Protein AF-A0A527PA29-F1 (afdb_monomer_lite)

Radius of gyration: 15.69 Å; chains: 1; bounding box: 33×26×49 Å

Sequence (66 aa):
MANLIIAERRQAMLAVEICDQGAGMVPEMMDRAFEPYFTTRPNRGGTELGLAVLAMPARNDEPSAS

Secondary structure (DSSP, 8-state):
-PPEEEEEEETTEEEEEEE--S----HHHHTTTTSTT--SSTTS-S-S-HHHHHTSPP--------

pLDDT: mean 78.47, std 12.54, range [47.59, 94.31]

Structure (mmCIF, N/CA/C/O backbone):
data_AF-A0A527PA29-F1
#
_entry.id   AF-A0A527PA29-F1
#
loop_
_atom_site.group_PDB
_atom_site.id
_atom_site.type_symbol
_atom_site.label_atom_id
_atom_site.label_alt_id
_atom_site.label_comp_id
_atom_site.label_asym_id
_atom_site.label_entity_id
_atom_site.label_seq_id
_atom_site.pdbx_PDB_ins_code
_atom_site.Cartn_x
_atom_site.Cartn_y
_atom_site.Cartn_z
_atom_site.occupancy
_atom_site.B_iso_or_equiv
_atom_site.auth_seq_id
_atom_site.auth_comp_id
_atom_site.auth_asym_id
_atom_site.auth_atom_id
_atom_site.pdbx_PDB_model_num
ATOM 1 N N . MET A 1 1 ? -3.973 16.879 -11.946 1.00 49.00 1 MET A N 1
ATOM 2 C CA . MET A 1 1 ? -4.470 15.489 -11.877 1.00 49.00 1 MET A CA 1
ATOM 3 C C . MET A 1 1 ? -4.712 15.194 -10.415 1.00 49.00 1 MET A C 1
ATOM 5 O O . MET A 1 1 ? -3.794 15.391 -9.630 1.00 49.00 1 MET A O 1
ATOM 9 N N . ALA A 1 2 ? -5.960 14.928 -10.036 1.00 52.72 2 ALA A N 1
ATOM 10 C CA . ALA A 1 2 ? -6.348 14.841 -8.634 1.00 52.72 2 ALA A CA 1
ATOM 11 C C . ALA A 1 2 ? -6.076 13.426 -8.120 1.00 52.72 2 ALA A C 1
ATOM 13 O O . ALA A 1 2 ? -6.653 12.471 -8.629 1.00 52.72 2 ALA A O 1
ATOM 14 N N . ASN A 1 3 ? -5.209 13.312 -7.118 1.00 68.56 3 ASN A N 1
ATOM 15 C CA . ASN A 1 3 ? -5.152 12.119 -6.284 1.00 68.56 3 ASN A CA 1
ATOM 16 C C . ASN A 1 3 ? -6.313 12.236 -5.297 1.00 68.56 3 ASN A C 1
ATOM 18 O O . ASN A 1 3 ? -6.429 13.256 -4.612 1.00 68.56 3 ASN A O 1
ATOM 22 N N . LEU A 1 4 ? -7.194 11.240 -5.261 1.00 74.19 4 LEU A N 1
ATOM 23 C CA . LEU A 1 4 ? -8.303 11.235 -4.318 1.00 74.19 4 LEU A CA 1
ATOM 24 C C . LEU A 1 4 ? -7.826 10.577 -3.026 1.00 74.19 4 LEU A C 1
ATOM 26 O O . LEU A 1 4 ? -7.354 9.443 -3.043 1.00 74.19 4 LEU A O 1
ATOM 30 N N . ILE A 1 5 ? -7.948 11.313 -1.923 1.00 85.12 5 ILE A N 1
ATOM 31 C CA . ILE A 1 5 ? -7.758 10.783 -0.577 1.00 85.12 5 ILE A CA 1
ATOM 32 C C . ILE A 1 5 ? -9.107 10.872 0.125 1.00 85.12 5 ILE A C 1
ATOM 34 O O . ILE A 1 5 ? -9.607 11.972 0.364 1.00 85.12 5 ILE A O 1
ATOM 38 N N . ILE A 1 6 ? -9.696 9.722 0.437 1.00 90.12 6 ILE A N 1
ATOM 39 C CA . ILE A 1 6 ? -10.894 9.634 1.274 1.00 90.12 6 ILE A CA 1
ATOM 40 C C . ILE A 1 6 ? -10.443 9.166 2.650 1.00 90.12 6 ILE A C 1
ATOM 42 O O . ILE A 1 6 ? -9.711 8.188 2.757 1.00 90.12 6 ILE A O 1
ATOM 46 N N . ALA A 1 7 ? -10.879 9.857 3.699 1.00 91.81 7 ALA A N 1
ATOM 47 C CA . ALA A 1 7 ? -10.671 9.432 5.075 1.00 91.81 7 ALA A CA 1
ATOM 48 C C . ALA A 1 7 ? -12.029 9.296 5.768 1.00 91.81 7 ALA A C 1
ATOM 50 O O . ALA A 1 7 ? -12.783 10.262 5.871 1.00 91.81 7 ALA A O 1
ATOM 51 N N . GLU A 1 8 ? -12.341 8.095 6.240 1.00 94.31 8 GLU A N 1
ATOM 52 C CA . GLU A 1 8 ? -13.607 7.755 6.880 1.00 94.31 8 GLU A CA 1
ATOM 53 C C . GLU A 1 8 ? -13.335 7.163 8.265 1.00 94.31 8 GLU A C 1
ATOM 55 O O . GLU A 1 8 ? -12.638 6.158 8.411 1.00 94.31 8 GLU A O 1
ATOM 60 N N . ARG A 1 9 ? -13.901 7.765 9.315 1.00 93.12 9 ARG A N 1
ATOM 61 C CA . ARG A 1 9 ? -13.863 7.166 10.654 1.00 93.12 9 ARG A CA 1
ATOM 62 C C . ARG A 1 9 ? -14.811 5.964 10.694 1.00 93.12 9 ARG A C 1
ATOM 64 O O . ARG A 1 9 ? -16.018 6.131 10.555 1.00 93.12 9 ARG A O 1
ATOM 71 N N . ARG A 1 10 ? -14.275 4.775 10.972 1.00 91.81 10 ARG A N 1
ATOM 72 C CA . ARG A 1 10 ? -15.026 3.525 11.154 1.00 91.81 10 ARG A CA 1
ATOM 73 C C . ARG A 1 10 ? -14.857 3.026 12.580 1.00 91.81 10 ARG A C 1
ATOM 75 O O . ARG A 1 10 ? -13.827 2.451 12.914 1.00 91.81 10 ARG A O 1
ATOM 82 N N . GLN A 1 11 ? -15.866 3.239 13.425 1.00 89.81 11 GLN A N 1
ATOM 83 C CA . GLN A 1 11 ? -15.821 2.869 14.848 1.00 89.81 11 GLN A CA 1
ATOM 84 C C . GLN A 1 11 ? -14.530 3.393 15.527 1.00 89.81 11 GLN A C 1
ATOM 86 O O . GLN A 1 11 ? -14.333 4.608 15.629 1.00 89.81 11 GLN A O 1
ATOM 91 N N . ALA A 1 12 ? -13.649 2.483 15.957 1.00 90.06 12 ALA A N 1
ATOM 92 C CA . ALA A 1 12 ? -12.372 2.769 16.609 1.00 90.06 12 ALA A CA 1
ATOM 93 C C . ALA A 1 12 ? -11.199 3.000 15.632 1.00 90.06 12 ALA A C 1
ATOM 95 O O . ALA A 1 12 ? -10.077 3.217 16.075 1.00 90.06 12 ALA A O 1
ATOM 96 N N . MET A 1 13 ? -11.432 2.964 14.318 1.00 85.94 13 MET A N 1
ATOM 97 C CA . MET A 1 13 ? -10.399 3.061 13.284 1.00 85.94 13 MET A CA 1
ATOM 98 C C . MET A 1 13 ? -10.649 4.237 12.330 1.00 85.94 13 MET A C 1
ATOM 100 O O . MET A 1 13 ? -11.763 4.753 12.214 1.00 85.94 13 MET A O 1
ATOM 104 N N . LEU A 1 14 ? -9.601 4.652 11.619 1.00 89.56 14 LEU A N 1
ATOM 105 C CA . LEU A 1 14 ? -9.683 5.571 10.486 1.00 89.56 14 LEU A CA 1
ATOM 106 C C . LEU A 1 14 ? -9.328 4.793 9.215 1.00 89.56 14 LEU A C 1
ATOM 108 O O . LEU A 1 14 ? -8.205 4.315 9.084 1.00 89.56 14 LEU A O 1
ATOM 112 N N . ALA A 1 15 ? -10.279 4.658 8.294 1.00 90.00 15 ALA A N 1
ATOM 113 C CA . ALA A 1 15 ? -10.040 4.102 6.970 1.00 90.00 15 ALA A CA 1
ATOM 114 C C . ALA A 1 15 ? -9.564 5.220 6.039 1.00 90.00 15 ALA A C 1
ATOM 116 O O . ALA A 1 15 ? -10.225 6.251 5.937 1.00 90.00 15 ALA A O 1
ATOM 117 N N . VAL A 1 16 ? -8.427 5.018 5.373 1.00 89.06 16 VAL A N 1
ATOM 118 C CA . VAL A 1 16 ? -7.888 5.954 4.380 1.00 89.06 16 VAL A CA 1
ATOM 119 C C . VAL A 1 16 ? -7.780 5.235 3.042 1.00 89.06 16 VAL A C 1
ATOM 121 O O . VAL A 1 16 ? -7.124 4.201 2.949 1.00 89.06 16 VAL A O 1
ATOM 124 N N . GLU A 1 17 ? -8.418 5.783 2.015 1.00 90.31 17 GLU A N 1
ATOM 125 C CA . GLU A 1 17 ? -8.337 5.307 0.636 1.00 90.31 17 GLU A CA 1
ATOM 126 C C . GLU A 1 17 ? -7.515 6.294 -0.189 1.00 90.31 17 GLU A C 1
ATOM 128 O O . GLU A 1 17 ? -7.767 7.500 -0.154 1.00 90.31 17 GLU A O 1
ATOM 133 N N . ILE A 1 18 ? -6.528 5.777 -0.920 1.00 88.62 18 ILE A N 1
ATOM 134 C CA . ILE A 1 18 ? -5.669 6.549 -1.817 1.00 88.62 18 ILE A CA 1
ATOM 135 C C . ILE A 1 18 ? -5.897 6.011 -3.225 1.00 88.62 18 ILE A C 1
ATOM 137 O O . ILE A 1 18 ? -5.624 4.842 -3.486 1.00 88.62 18 ILE A O 1
ATOM 141 N N . CYS A 1 19 ? -6.380 6.867 -4.123 1.00 90.06 19 CYS A N 1
ATOM 142 C CA . CYS A 1 19 ? -6.625 6.520 -5.517 1.00 90.06 19 CYS A CA 1
ATOM 143 C C . CYS A 1 19 ? -5.826 7.439 -6.448 1.00 90.06 19 CYS A C 1
ATOM 145 O O . CYS A 1 19 ? -5.867 8.671 -6.326 1.00 90.06 19 CYS A O 1
ATOM 147 N N . ASP A 1 20 ? -5.102 6.824 -7.381 1.00 87.31 20 ASP A N 1
ATOM 148 C CA . ASP A 1 20 ? -4.398 7.492 -8.468 1.00 87.31 20 ASP A CA 1
ATOM 149 C C . ASP A 1 20 ? -4.997 7.111 -9.831 1.00 87.31 20 ASP A C 1
ATOM 151 O O . ASP A 1 20 ? -5.700 6.116 -9.979 1.00 87.31 20 ASP A O 1
ATOM 155 N N . GLN A 1 21 ? -4.735 7.940 -10.841 1.00 90.19 21 GLN A N 1
ATOM 156 C CA . GLN A 1 21 ? -5.199 7.729 -12.220 1.00 90.19 21 GLN A CA 1
ATOM 157 C C . GLN A 1 21 ? -4.082 7.174 -13.122 1.00 90.19 21 GLN A C 1
ATOM 159 O O . GLN A 1 21 ? -4.062 7.432 -14.327 1.00 90.19 21 GLN A O 1
ATOM 164 N N . GLY A 1 22 ? -3.089 6.502 -12.537 1.00 86.62 22 GLY A N 1
ATOM 165 C CA . GLY A 1 22 ? -1.987 5.880 -13.253 1.00 86.62 22 GLY A CA 1
ATOM 166 C C . GLY A 1 22 ? -2.404 4.604 -13.984 1.00 86.62 22 GLY A C 1
ATOM 167 O O . GLY A 1 22 ? -3.565 4.209 -14.008 1.00 86.62 22 GLY A O 1
ATOM 168 N N . ALA A 1 23 ? -1.424 3.923 -14.579 1.00 89.19 23 ALA A N 1
ATOM 169 C CA . ALA A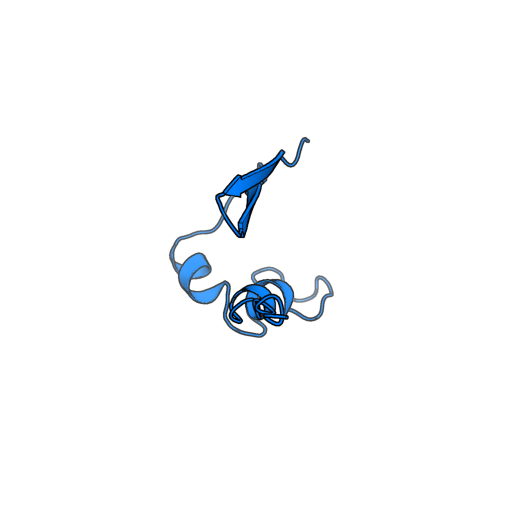 1 23 ? -1.650 2.688 -15.335 1.00 89.19 23 ALA A CA 1
ATOM 170 C C . ALA A 1 23 ? -2.086 1.484 -14.468 1.00 89.19 23 ALA A C 1
ATOM 172 O O . ALA A 1 23 ? -2.338 0.409 -15.007 1.00 89.19 23 ALA A O 1
ATOM 173 N N . GLY A 1 24 ? -2.155 1.651 -13.144 1.00 87.06 24 GLY A N 1
ATOM 174 C CA . GLY A 1 24 ? -2.402 0.572 -12.196 1.00 87.06 24 GLY A CA 1
ATOM 175 C C . GLY A 1 24 ? -1.226 -0.400 -12.075 1.00 87.06 24 GLY A C 1
ATOM 176 O O . GLY A 1 24 ? -0.104 -0.126 -12.511 1.00 87.06 24 GLY A O 1
ATOM 177 N N . MET A 1 25 ? -1.495 -1.546 -11.454 1.00 88.62 25 MET A N 1
ATOM 178 C CA . MET A 1 25 ? -0.547 -2.642 -11.260 1.00 88.62 25 MET A CA 1
ATOM 179 C C . MET A 1 25 ? -1.138 -3.920 -11.852 1.00 88.62 25 MET A C 1
ATOM 181 O O . MET A 1 25 ? -2.327 -4.190 -11.681 1.00 88.62 25 MET A O 1
ATOM 185 N N . VAL A 1 26 ? -0.316 -4.707 -12.547 1.00 92.00 26 VAL A N 1
ATOM 186 C CA . VAL A 1 26 ? -0.735 -6.045 -12.992 1.00 92.00 26 VAL A CA 1
ATOM 187 C C . VAL A 1 26 ? -0.836 -6.989 -11.785 1.00 92.00 26 VAL A C 1
ATOM 189 O O . VAL A 1 26 ? -0.129 -6.762 -10.795 1.00 92.00 26 VAL A O 1
ATOM 192 N N . PRO A 1 27 ? -1.684 -8.033 -11.832 1.00 88.44 27 PRO A N 1
ATOM 193 C CA . PRO A 1 27 ? -1.930 -8.915 -10.688 1.00 88.44 27 PRO A CA 1
ATOM 194 C C . PRO A 1 27 ? -0.652 -9.482 -10.057 1.00 88.44 27 PRO A C 1
ATOM 196 O O . PRO A 1 27 ? -0.490 -9.442 -8.843 1.00 88.44 27 PRO A O 1
ATOM 199 N N . GLU A 1 28 ? 0.319 -9.889 -10.873 1.00 87.69 28 GLU A N 1
ATOM 200 C CA . GLU A 1 28 ? 1.579 -10.483 -10.412 1.00 87.69 28 GLU A CA 1
ATOM 201 C C . GLU A 1 28 ? 2.460 -9.485 -9.642 1.00 87.69 28 GLU A C 1
ATOM 203 O O . GLU A 1 28 ? 3.301 -9.872 -8.831 1.00 87.69 28 GLU A O 1
ATOM 208 N N . MET A 1 29 ? 2.295 -8.183 -9.900 1.00 86.94 29 MET A N 1
ATOM 209 C CA . MET A 1 29 ? 2.978 -7.127 -9.150 1.00 86.94 29 MET A CA 1
ATOM 210 C C . MET A 1 29 ? 2.268 -6.821 -7.832 1.00 86.94 29 MET A C 1
ATOM 212 O O . MET A 1 29 ? 2.936 -6.406 -6.890 1.00 86.94 29 MET A O 1
ATOM 216 N N . MET A 1 30 ? 0.945 -7.008 -7.756 1.00 86.25 30 MET A N 1
ATOM 217 C CA . MET A 1 30 ? 0.166 -6.780 -6.533 1.00 86.25 30 MET A CA 1
ATOM 218 C C . MET A 1 30 ? 0.559 -7.763 -5.433 1.00 86.25 30 MET A C 1
ATOM 220 O O . MET A 1 30 ? 0.777 -7.344 -4.298 1.00 86.25 30 MET A O 1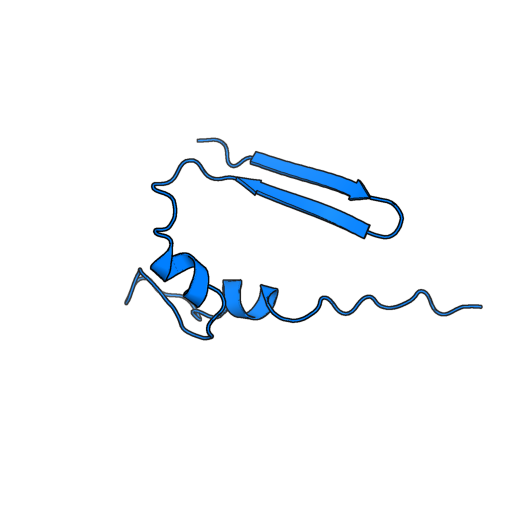
ATOM 224 N N . ASP A 1 31 ? 0.746 -9.035 -5.790 1.00 86.38 31 ASP A N 1
ATOM 225 C CA . ASP A 1 31 ? 1.147 -10.091 -4.850 1.00 86.38 31 ASP A CA 1
ATOM 226 C C . ASP A 1 31 ? 2.503 -9.804 -4.189 1.00 86.38 31 ASP A C 1
ATOM 228 O O . ASP A 1 31 ? 2.751 -10.176 -3.044 1.00 86.38 31 ASP A O 1
ATOM 232 N N . ARG A 1 32 ? 3.374 -9.095 -4.912 1.00 87.75 32 ARG A N 1
ATOM 233 C CA . ARG A 1 32 ? 4.747 -8.779 -4.507 1.00 87.75 32 ARG A CA 1
ATOM 234 C C . ARG A 1 32 ? 4.921 -7.350 -4.010 1.00 87.75 32 ARG A C 1
ATOM 236 O O . ARG A 1 32 ? 5.992 -6.999 -3.529 1.00 87.75 32 ARG A O 1
ATOM 243 N N . ALA A 1 33 ? 3.885 -6.515 -4.103 1.00 86.75 33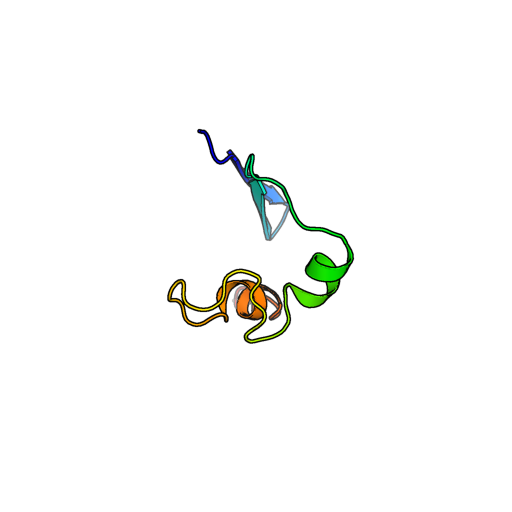 ALA A N 1
ATOM 244 C CA . ALA A 1 33 ? 3.952 -5.081 -3.816 1.00 86.75 33 ALA A CA 1
ATOM 245 C C . ALA A 1 33 ? 4.441 -4.773 -2.392 1.00 86.75 33 ALA A C 1
ATOM 247 O 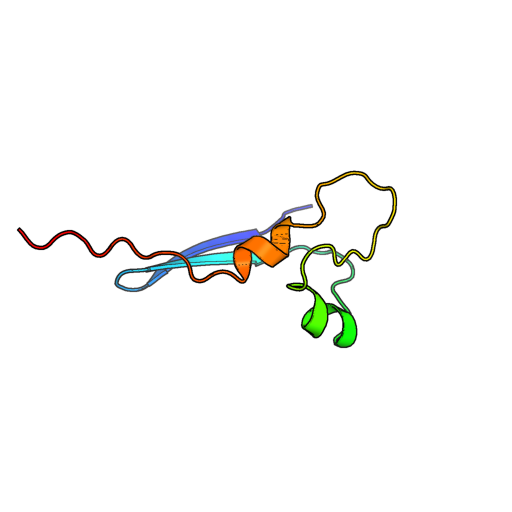O . ALA A 1 33 ? 5.024 -3.720 -2.143 1.00 86.75 33 ALA A O 1
ATOM 248 N N . PHE A 1 34 ? 4.202 -5.706 -1.473 1.00 86.44 34 PHE A N 1
ATOM 249 C CA . PHE A 1 34 ? 4.545 -5.615 -0.060 1.00 86.44 34 PHE A CA 1
ATOM 250 C C . PHE A 1 34 ? 5.857 -6.333 0.299 1.00 86.44 34 PHE A C 1
ATOM 252 O O . PHE A 1 34 ? 6.267 -6.306 1.459 1.00 86.44 34 PHE A O 1
ATOM 259 N N . GLU A 1 35 ? 6.536 -6.960 -0.669 1.00 87.94 35 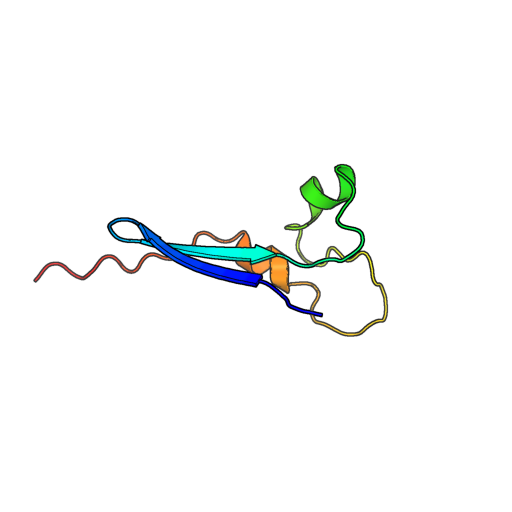GLU A N 1
ATOM 260 C CA . GLU A 1 35 ? 7.868 -7.531 -0.463 1.00 87.94 35 GLU A CA 1
ATOM 261 C C . GLU A 1 35 ? 8.884 -6.398 -0.216 1.00 87.94 35 GLU A C 1
ATOM 263 O O . GLU A 1 35 ? 8.931 -5.427 -0.981 1.00 87.94 35 GLU A O 1
ATOM 268 N N . PRO A 1 36 ? 9.731 -6.492 0.826 1.00 85.81 36 PRO A N 1
ATOM 269 C CA . PRO A 1 36 ? 10.818 -5.541 1.026 1.00 85.81 36 PRO A CA 1
ATOM 270 C C . PRO A 1 36 ? 11.698 -5.427 -0.223 1.00 85.81 36 PRO A C 1
ATOM 272 O O . PRO A 1 36 ? 12.104 -6.440 -0.791 1.00 85.81 36 PRO A O 1
ATOM 275 N N . TYR A 1 37 ? 12.023 -4.193 -0.615 1.00 83.19 37 TYR A N 1
ATOM 276 C CA . TYR A 1 37 ? 12.867 -3.867 -1.772 1.00 83.19 37 TYR A CA 1
ATOM 277 C C . TYR A 1 37 ? 12.266 -4.205 -3.145 1.00 83.19 37 TYR A C 1
ATOM 279 O O . TYR A 1 37 ? 12.940 -4.072 -4.166 1.00 83.19 37 TYR A O 1
ATOM 287 N N . PHE A 1 38 ? 11.001 -4.628 -3.223 1.00 84.75 38 PHE A N 1
ATOM 288 C CA . PHE A 1 38 ? 10.355 -4.808 -4.518 1.00 84.75 38 PHE A CA 1
ATOM 289 C C . PHE A 1 38 ? 10.096 -3.453 -5.193 1.00 84.75 38 PHE A C 1
ATOM 291 O O . PHE A 1 38 ? 9.524 -2.531 -4.610 1.00 84.75 38 PHE A O 1
ATOM 298 N N . THR A 1 39 ? 10.501 -3.337 -6.459 1.00 83.38 39 THR A N 1
ATOM 299 C CA . THR A 1 39 ? 10.299 -2.135 -7.271 1.00 83.38 39 THR A CA 1
ATOM 300 C C . THR A 1 39 ? 10.058 -2.491 -8.735 1.00 83.38 39 THR A C 1
ATOM 302 O O . THR A 1 39 ? 10.662 -3.407 -9.291 1.00 83.38 39 THR A O 1
ATOM 305 N N . THR A 1 40 ? 9.200 -1.716 -9.395 1.00 82.69 40 THR A N 1
ATOM 306 C CA . THR A 1 40 ? 9.025 -1.735 -10.858 1.00 82.69 40 THR A CA 1
ATOM 307 C C . THR A 1 40 ? 9.787 -0.593 -11.539 1.00 82.69 40 THR A C 1
ATOM 309 O O . THR A 1 40 ? 9.708 -0.420 -12.754 1.00 82.69 40 THR A O 1
ATOM 312 N N . ARG A 1 41 ? 10.526 0.215 -10.762 1.00 79.75 41 ARG A N 1
ATOM 313 C CA . ARG A 1 41 ? 11.245 1.415 -11.215 1.00 79.75 41 ARG A CA 1
ATOM 314 C C . ARG A 1 41 ? 12.694 1.411 -10.704 1.00 79.75 41 ARG A C 1
ATOM 316 O O . ARG A 1 41 ? 13.049 2.280 -9.902 1.00 79.75 41 ARG A O 1
ATOM 323 N N . PRO A 1 42 ? 13.537 0.468 -11.160 1.00 68.56 42 PRO A N 1
ATOM 324 C CA . PRO A 1 42 ? 14.938 0.428 -10.755 1.00 68.56 42 PRO A CA 1
ATOM 325 C C . PRO A 1 42 ? 15.638 1.748 -11.124 1.00 68.56 42 PRO A C 1
ATOM 327 O O . PRO A 1 42 ? 15.361 2.336 -12.170 1.00 68.56 42 PRO A O 1
ATOM 330 N N . ASN A 1 43 ? 16.545 2.219 -10.264 1.00 69.44 43 ASN A N 1
ATOM 331 C CA . ASN A 1 43 ? 17.374 3.424 -10.453 1.00 69.44 43 ASN A CA 1
ATOM 332 C C . ASN A 1 43 ? 16.657 4.786 -10.388 1.00 69.44 43 ASN A C 1
ATOM 334 O O . ASN A 1 43 ? 17.269 5.806 -10.706 1.00 69.44 43 ASN A O 1
ATOM 338 N N . ARG A 1 44 ? 15.390 4.854 -9.952 1.00 69.31 44 ARG A N 1
ATOM 339 C CA . ARG A 1 44 ? 14.673 6.138 -9.793 1.00 69.31 44 ARG A CA 1
ATOM 340 C C . ARG A 1 44 ? 14.822 6.800 -8.413 1.00 69.31 44 ARG A C 1
ATOM 342 O O . ARG A 1 44 ? 14.186 7.824 -8.180 1.00 69.31 44 ARG A O 1
ATOM 349 N N . GLY A 1 45 ? 15.684 6.253 -7.549 1.00 60.94 45 GLY A N 1
ATOM 350 C CA . GLY A 1 45 ? 15.926 6.723 -6.180 1.00 60.94 45 GLY A CA 1
ATOM 351 C C . GLY A 1 45 ? 14.783 6.385 -5.210 1.00 60.94 45 GLY A C 1
ATOM 352 O O . GLY A 1 45 ? 13.612 6.414 -5.579 1.00 60.94 45 GLY A O 1
ATOM 353 N N . GLY A 1 46 ? 15.126 6.052 -3.963 1.00 67.00 46 GLY A N 1
ATOM 354 C CA . GLY A 1 46 ? 14.188 5.636 -2.911 1.00 67.00 46 GLY A CA 1
ATOM 355 C C . GLY A 1 46 ? 14.740 4.467 -2.090 1.00 67.00 46 GLY A C 1
ATOM 356 O O . GLY A 1 46 ? 15.681 3.810 -2.517 1.00 67.00 46 GLY A O 1
ATOM 357 N N . THR A 1 47 ? 14.182 4.215 -0.904 1.00 68.25 47 THR A N 1
ATOM 358 C CA . THR A 1 47 ? 14.590 3.079 -0.049 1.00 68.25 47 THR A CA 1
ATOM 359 C C . THR A 1 47 ? 13.920 1.762 -0.434 1.00 68.25 47 THR A C 1
ATOM 361 O O . THR A 1 47 ? 14.277 0.733 0.118 1.00 68.25 47 THR A O 1
ATOM 364 N N . GLU A 1 48 ? 12.935 1.796 -1.342 1.00 74.00 48 GLU A N 1
ATOM 365 C CA . GLU A 1 48 ? 12.165 0.623 -1.803 1.00 74.00 48 GLU A CA 1
ATOM 366 C C . GLU A 1 48 ? 11.465 -0.141 -0.657 1.00 74.00 48 GLU A C 1
ATOM 368 O O . GLU A 1 48 ? 11.113 -1.309 -0.774 1.00 74.00 48 GLU A O 1
ATOM 373 N N . LEU A 1 49 ? 11.213 0.552 0.461 1.00 76.38 49 LEU A N 1
ATOM 374 C CA . LEU A 1 49 ? 10.566 0.001 1.657 1.00 76.38 49 LEU A CA 1
ATOM 375 C C . LEU A 1 49 ? 9.146 0.536 1.894 1.00 76.38 49 LEU A C 1
ATOM 377 O O . LEU A 1 49 ? 8.473 0.075 2.807 1.00 76.38 49 LEU A O 1
ATOM 381 N N . GLY A 1 50 ? 8.677 1.506 1.101 1.00 75.50 50 GLY A N 1
ATOM 382 C CA . GLY A 1 50 ? 7.443 2.251 1.387 1.00 75.50 50 GLY A CA 1
ATOM 383 C C . GLY A 1 50 ? 6.208 1.366 1.590 1.00 75.50 50 GLY A C 1
ATOM 384 O O . GLY A 1 50 ? 5.560 1.452 2.629 1.00 75.50 50 GLY A O 1
ATOM 385 N N . LEU A 1 51 ? 5.911 0.483 0.631 1.00 80.62 51 LEU A N 1
ATOM 386 C CA . LEU A 1 51 ? 4.784 -0.451 0.744 1.00 80.62 51 LEU A CA 1
ATOM 387 C C . LEU A 1 51 ? 5.074 -1.596 1.721 1.00 80.62 51 LEU A C 1
ATOM 389 O O . LEU A 1 51 ? 4.182 -2.000 2.457 1.00 80.62 51 LEU A O 1
ATOM 393 N N . ALA A 1 52 ? 6.321 -2.062 1.807 1.00 79.12 52 ALA A N 1
ATOM 394 C CA . ALA A 1 52 ? 6.707 -3.108 2.755 1.00 79.12 52 ALA A CA 1
ATOM 395 C C . ALA A 1 52 ? 6.461 -2.702 4.223 1.00 79.12 52 ALA A C 1
ATOM 397 O O . ALA A 1 52 ? 6.092 -3.538 5.044 1.00 79.12 52 ALA A O 1
ATOM 398 N N . VAL A 1 53 ? 6.592 -1.411 4.557 1.00 79.00 53 VAL A N 1
ATOM 399 C CA . VAL A 1 53 ? 6.249 -0.887 5.891 1.00 79.00 53 VAL A CA 1
ATOM 400 C C . VAL A 1 53 ? 4.738 -0.916 6.146 1.00 79.00 53 VAL A C 1
ATOM 402 O O . VAL A 1 53 ? 4.330 -1.198 7.268 1.00 79.00 53 VAL A O 1
ATOM 405 N N . LEU A 1 54 ? 3.899 -0.691 5.126 1.00 78.81 54 LEU A N 1
ATOM 406 C CA . LEU A 1 54 ? 2.435 -0.782 5.262 1.00 78.81 54 LEU A CA 1
ATOM 407 C C . LEU A 1 54 ? 1.947 -2.213 5.517 1.00 78.81 54 LEU A C 1
ATOM 409 O O . LEU A 1 54 ? 0.861 -2.396 6.057 1.00 78.81 54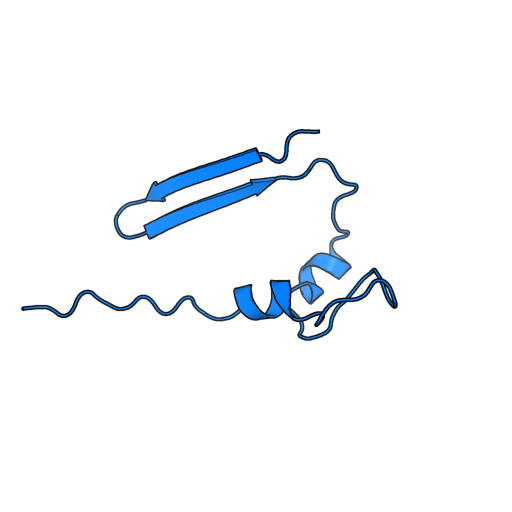 LEU A O 1
ATOM 413 N N . ALA A 1 55 ? 2.735 -3.220 5.137 1.00 75.00 55 ALA A N 1
ATOM 414 C CA . ALA A 1 55 ? 2.419 -4.622 5.399 1.00 75.00 55 ALA A CA 1
ATOM 415 C C . ALA A 1 55 ? 2.555 -4.991 6.885 1.00 75.00 55 ALA A C 1
ATOM 417 O O . ALA A 1 55 ? 2.023 -6.012 7.326 1.00 75.00 55 ALA A O 1
ATOM 418 N N . MET A 1 56 ? 3.281 -4.186 7.667 1.00 64.75 56 MET A N 1
ATOM 419 C CA . MET A 1 56 ? 3.382 -4.403 9.103 1.00 64.75 56 MET A CA 1
ATOM 420 C C . MET A 1 56 ? 2.045 -4.059 9.765 1.00 64.75 56 MET A C 1
ATOM 422 O O . MET A 1 56 ? 1.460 -3.022 9.445 1.00 64.75 56 MET A O 1
ATOM 426 N N . PRO A 1 57 ? 1.559 -4.879 10.716 1.00 62.81 57 PRO A N 1
ATOM 427 C CA . PRO A 1 57 ? 0.365 -4.541 11.470 1.00 62.81 57 PRO A CA 1
ATOM 428 C C . PRO A 1 57 ? 0.553 -3.167 12.105 1.00 62.81 57 PRO A C 1
ATOM 430 O O . PRO A 1 57 ? 1.509 -2.958 12.861 1.00 62.81 57 PRO A O 1
ATOM 433 N N . ALA A 1 58 ? -0.349 -2.234 11.799 1.00 64.00 58 ALA A N 1
ATOM 434 C CA . ALA A 1 58 ? -0.418 -0.985 12.534 1.00 64.00 58 ALA A CA 1
ATOM 435 C C . ALA A 1 58 ? -0.544 -1.349 14.016 1.00 64.00 58 ALA A C 1
ATOM 437 O O . ALA A 1 58 ? -1.465 -2.066 14.417 1.00 64.00 58 ALA A O 1
ATOM 438 N N . ARG A 1 59 ? 0.433 -0.929 14.822 1.00 65.25 59 ARG A N 1
ATOM 439 C CA . ARG A 1 59 ? 0.351 -1.085 16.269 1.00 65.25 59 ARG A CA 1
ATOM 440 C C . ARG A 1 59 ? -0.768 -0.162 16.719 1.00 65.25 59 ARG A C 1
ATOM 442 O O . ARG A 1 59 ? -0.593 1.051 16.762 1.00 65.25 59 ARG A O 1
ATOM 449 N N . ASN A 1 60 ? -1.935 -0.738 16.965 1.00 61.88 60 ASN A N 1
ATOM 450 C CA . ASN A 1 60 ? -2.982 -0.035 17.673 1.00 61.88 60 ASN A CA 1
ATOM 451 C C . ASN A 1 60 ? -2.498 0.039 19.116 1.00 61.88 60 ASN A C 1
ATOM 453 O O . ASN A 1 60 ? -2.505 -0.973 19.816 1.00 61.88 60 ASN A O 1
ATOM 457 N N . ASP A 1 61 ? -2.009 1.205 19.529 1.00 67.31 61 ASP A N 1
ATOM 458 C CA . ASP A 1 61 ? -1.869 1.496 20.947 1.00 67.31 61 ASP A CA 1
ATOM 459 C C . ASP A 1 61 ? -3.289 1.416 21.514 1.00 67.31 61 ASP A C 1
ATOM 461 O O . ASP A 1 61 ? -4.118 2.297 21.267 1.00 67.31 61 ASP A O 1
ATOM 465 N N . GLU A 1 62 ? -3.622 0.305 22.176 1.00 59.84 62 GLU A N 1
ATOM 466 C CA . GLU A 1 62 ? -4.875 0.247 22.914 1.00 59.84 62 GLU A CA 1
ATOM 467 C C . GLU A 1 62 ? -4.864 1.417 23.899 1.00 59.84 62 GLU A C 1
ATOM 469 O O . GLU A 1 62 ? -3.853 1.619 24.584 1.00 59.84 62 GLU A O 1
ATOM 474 N N . PRO A 1 63 ? -5.937 2.225 23.964 1.00 56.47 63 PRO A N 1
ATOM 475 C CA . PRO A 1 63 ? -6.004 3.279 24.954 1.00 56.47 63 PRO A CA 1
ATOM 476 C C . PRO A 1 63 ? -5.867 2.604 26.313 1.00 56.47 63 PRO A C 1
ATOM 478 O O . PRO A 1 63 ? -6.704 1.786 26.690 1.00 56.47 63 PRO A O 1
ATOM 481 N N . SER A 1 64 ? -4.768 2.908 27.005 1.00 55.66 64 SER A N 1
ATOM 482 C CA . SER A 1 64 ? -4.489 2.434 28.353 1.00 55.66 64 SER A CA 1
ATOM 483 C C . SER A 1 64 ? -5.731 2.674 29.202 1.00 55.66 64 SER A C 1
ATOM 485 O O . SER A 1 64 ? -6.061 3.827 29.488 1.00 55.66 64 SER A O 1
ATOM 487 N N . ALA A 1 65 ? -6.447 1.595 29.526 1.00 52.41 65 ALA A N 1
ATOM 488 C CA . ALA A 1 65 ? -7.623 1.657 30.370 1.00 52.41 65 ALA A CA 1
ATOM 489 C C . ALA A 1 65 ? -7.189 2.233 31.719 1.00 52.41 65 ALA A C 1
ATOM 491 O O . ALA A 1 65 ? -6.391 1.621 32.432 1.00 52.41 65 ALA A O 1
ATOM 492 N N . SER A 1 66 ? -7.686 3.425 32.032 1.00 47.59 66 SER A N 1
ATOM 493 C CA . SER A 1 66 ? -7.602 4.031 33.353 1.00 47.59 66 SER A CA 1
ATOM 494 C C . SER A 1 66 ? -8.947 4.610 33.740 1.00 47.59 66 SER A C 1
ATOM 496 O O . SER A 1 66 ? -9.718 4.993 32.832 1.00 47.59 66 SER A O 1
#

Foldseek 3Di:
DDFDWDWDDDPPDIDIDTDDPDPDDDPVCVVCQLPQQDDPDPPPDDRSHVNVVVPDPDPPPDPPDD